Protein AF-X0PDW2-F1 (afdb_monomer_lite)

Secondary structure (DSSP, 8-state):
--HHHHHHHHHHHHHHT-HHHHH-HHHHHHHHHHHHHHHTT--HHHHHHHHHHHHHHHHHHTTT---HHHHHHHHHHHHHHHHHS-TTTTSTT-

Structure (mmCIF, N/CA/C/O backbone):
data_AF-X0PDW2-F1
#
_entry.id   AF-X0PDW2-F1
#
loop_
_atom_site.group_PDB
_atom_site.id
_atom_site.type_symbol
_atom_site.label_atom_id
_atom_site.label_alt_id
_atom_site.label_comp_id
_atom_site.label_asym_id
_atom_site.label_entity_id
_atom_site.label_seq_id
_atom_site.pdbx_PDB_ins_code
_atom_site.Cartn_x
_atom_site.Cartn_y
_atom_site.Cartn_z
_atom_site.occupancy
_atom_site.B_iso_or_equiv
_atom_site.auth_seq_id
_atom_site.auth_comp_id
_atom_site.auth_asym_id
_atom_site.auth_atom_id
_atom_site.pdbx_PDB_model_num
ATOM 1 N N . MET A 1 1 ? -15.979 2.675 9.212 1.00 65.19 1 MET A N 1
ATOM 2 C CA . MET A 1 1 ? -14.564 2.924 8.905 1.00 65.19 1 MET A CA 1
ATOM 3 C C . MET A 1 1 ? -14.048 4.026 9.798 1.00 65.19 1 MET A C 1
ATOM 5 O O . MET A 1 1 ? -14.657 5.091 9.857 1.00 65.19 1 MET A O 1
ATOM 9 N N . ASP A 1 2 ? -12.962 3.749 10.504 1.00 78.19 2 ASP A N 1
ATOM 10 C CA . ASP A 1 2 ? -12.225 4.735 11.297 1.00 78.19 2 ASP A CA 1
ATOM 11 C C . ASP A 1 2 ? -11.455 5.722 10.402 1.00 78.19 2 ASP A C 1
ATOM 13 O O . ASP A 1 2 ? -11.114 5.412 9.262 1.00 78.19 2 ASP A O 1
ATOM 17 N N . GLU A 1 3 ? -11.082 6.895 10.930 1.00 79.25 3 GLU A N 1
ATOM 18 C CA . GLU A 1 3 ? -10.310 7.923 10.195 1.00 79.25 3 GLU A CA 1
ATOM 19 C C . GLU A 1 3 ? -9.042 7.350 9.523 1.00 79.25 3 GLU A C 1
ATOM 21 O O . GLU A 1 3 ? -8.627 7.774 8.443 1.00 79.25 3 GLU A O 1
ATOM 26 N N . LYS A 1 4 ? -8.422 6.353 10.162 1.00 77.06 4 LYS A N 1
ATOM 27 C CA . LYS A 1 4 ? -7.206 5.683 9.683 1.00 77.06 4 LYS A CA 1
ATOM 28 C C . LYS A 1 4 ? -7.479 4.728 8.522 1.00 77.06 4 LYS A C 1
ATOM 30 O O . LYS A 1 4 ? -6.681 4.674 7.590 1.00 77.06 4 LYS A O 1
ATOM 35 N N . GLU A 1 5 ? -8.594 4.005 8.576 1.00 80.31 5 GLU A N 1
ATOM 36 C CA . GLU A 1 5 ? -9.060 3.143 7.486 1.00 80.31 5 GLU A CA 1
ATOM 37 C C . GLU A 1 5 ? -9.405 3.977 6.263 1.00 80.31 5 GLU A C 1
ATOM 39 O O . GLU A 1 5 ? -8.980 3.641 5.162 1.00 80.31 5 GLU A O 1
ATOM 44 N N . THR A 1 6 ? -10.087 5.105 6.466 1.00 81.81 6 THR A N 1
ATOM 45 C CA . THR A 1 6 ? -10.426 6.046 5.396 1.00 81.81 6 THR A CA 1
ATOM 46 C C . THR A 1 6 ? -9.174 6.587 4.719 1.00 81.81 6 THR A C 1
ATOM 48 O O . THR A 1 6 ? -9.057 6.488 3.504 1.00 81.81 6 THR A O 1
ATOM 51 N N . LYS A 1 7 ? -8.180 7.056 5.483 1.00 82.62 7 LYS A N 1
ATOM 52 C CA . LYS A 1 7 ? -6.915 7.557 4.915 1.00 82.62 7 LYS A CA 1
ATOM 53 C C . LYS A 1 7 ? -6.163 6.500 4.107 1.00 82.62 7 LYS A C 1
ATOM 55 O O . LYS A 1 7 ? -5.596 6.806 3.060 1.00 82.62 7 LYS A O 1
ATOM 60 N N . LEU A 1 8 ? -6.140 5.260 4.595 1.00 80.19 8 LEU A N 1
ATOM 61 C CA . LEU A 1 8 ? -5.522 4.147 3.881 1.00 80.19 8 LEU A CA 1
ATOM 62 C C . LEU A 1 8 ? -6.295 3.823 2.596 1.00 80.19 8 LEU A C 1
ATOM 64 O O . LEU A 1 8 ? -5.686 3.668 1.541 1.00 80.19 8 LEU A O 1
ATOM 68 N N . PHE A 1 9 ? -7.623 3.782 2.669 1.00 83.62 9 PHE A N 1
ATOM 69 C CA . PHE A 1 9 ? -8.496 3.531 1.527 1.00 83.62 9 PHE A CA 1
ATOM 70 C C . PHE A 1 9 ? -8.390 4.623 0.455 1.00 83.62 9 PHE A C 1
ATOM 72 O O . PHE A 1 9 ? -8.312 4.311 -0.732 1.00 83.62 9 PHE A O 1
ATOM 79 N N . GLU A 1 10 ? -8.318 5.895 0.849 1.00 85.06 10 GLU A N 1
ATOM 80 C CA . GLU A 1 10 ? -8.104 7.023 -0.063 1.00 85.06 10 GLU A CA 1
ATOM 81 C C . GLU A 1 10 ? -6.740 6.941 -0.751 1.00 85.06 10 GLU A C 1
ATOM 83 O O . GLU A 1 10 ? -6.646 7.149 -1.961 1.00 85.06 10 GLU A O 1
ATOM 88 N N . ALA A 1 11 ? -5.681 6.594 -0.012 1.00 82.19 11 ALA A N 1
ATOM 89 C CA . ALA A 1 11 ? -4.353 6.408 -0.589 1.00 82.19 11 ALA A CA 1
ATOM 90 C C . ALA A 1 11 ? -4.339 5.263 -1.615 1.00 82.19 11 ALA A C 1
ATOM 92 O O . ALA A 1 11 ? -3.828 5.442 -2.722 1.00 82.19 11 ALA A O 1
ATOM 93 N N . VAL A 1 12 ? -4.949 4.122 -1.275 1.00 84.88 12 VAL A N 1
ATOM 94 C CA . VAL A 1 12 ? -5.103 2.969 -2.178 1.00 84.88 12 VAL A CA 1
ATOM 95 C C . VAL A 1 12 ? -5.913 3.349 -3.414 1.00 84.88 12 VAL A C 1
ATOM 97 O O . VAL A 1 12 ? -5.466 3.099 -4.528 1.00 84.88 12 VAL A O 1
ATOM 100 N N . SER A 1 13 ? -7.055 4.014 -3.237 1.00 85.25 13 SER A N 1
ATOM 101 C CA . SER A 1 13 ? -7.923 4.445 -4.341 1.00 85.25 13 SER A CA 1
ATOM 102 C C . SER A 1 13 ? -7.223 5.436 -5.268 1.00 85.25 13 SER A C 1
ATOM 104 O O . SER A 1 13 ? -7.357 5.352 -6.490 1.00 85.25 13 SER A O 1
ATOM 106 N N . LYS A 1 14 ? -6.429 6.355 -4.708 1.00 84.69 14 LYS A N 1
ATOM 107 C CA . LYS A 1 14 ? -5.639 7.310 -5.488 1.00 84.69 14 LYS A CA 1
ATOM 108 C C . LYS A 1 14 ? -4.578 6.605 -6.332 1.00 84.69 14 LYS A C 1
ATOM 110 O O . LYS A 1 14 ? -4.449 6.930 -7.506 1.00 84.69 14 LYS A O 1
ATOM 115 N N . ALA A 1 15 ? -3.854 5.641 -5.764 1.00 81.38 15 ALA A N 1
ATOM 116 C CA . ALA A 1 15 ? -2.873 4.861 -6.518 1.00 81.38 15 ALA A CA 1
ATOM 117 C C . ALA A 1 15 ? -3.533 3.960 -7.570 1.00 81.38 15 ALA A C 1
ATOM 119 O O . ALA A 1 15 ? -3.030 3.861 -8.681 1.00 81.38 15 ALA A O 1
ATOM 120 N N . TYR A 1 16 ? -4.687 3.368 -7.257 1.00 82.81 16 TYR A N 1
ATOM 121 C CA . TYR A 1 16 ? -5.464 2.556 -8.196 1.00 82.81 16 TYR A CA 1
ATOM 122 C C . TYR A 1 16 ? -6.033 3.373 -9.364 1.00 82.81 16 TYR A C 1
ATOM 124 O O . TYR A 1 16 ? -6.308 2.836 -10.430 1.00 82.81 16 TYR A O 1
ATOM 132 N N . SER A 1 17 ? -6.226 4.681 -9.184 1.00 83.62 17 SER A N 1
ATOM 133 C CA . SER A 1 17 ? -6.700 5.578 -10.246 1.00 83.62 17 SER A CA 1
ATOM 134 C C . SER A 1 17 ? -5.602 5.966 -11.245 1.00 83.62 17 SER A C 1
ATOM 136 O O . SER A 1 17 ? -5.884 6.642 -12.235 1.00 83.62 17 SER A O 1
ATOM 138 N N . ASP A 1 18 ? -4.353 5.576 -10.990 1.00 85.88 18 ASP A N 1
ATOM 139 C CA . ASP A 1 18 ? -3.242 5.823 -11.897 1.00 85.88 18 ASP A CA 1
ATOM 140 C C . ASP A 1 18 ? -3.324 4.898 -13.120 1.00 85.88 18 ASP A C 1
ATOM 142 O O . ASP A 1 18 ? -3.514 3.688 -13.000 1.00 85.88 18 ASP A O 1
ATOM 146 N N . LYS A 1 19 ? -3.188 5.466 -14.322 1.00 82.75 19 LYS A N 1
ATOM 147 C CA . LYS A 1 19 ? -3.338 4.711 -15.574 1.00 82.75 19 LYS A CA 1
ATOM 148 C C . LYS A 1 19 ? -2.265 3.644 -15.752 1.00 82.75 19 LYS A C 1
ATOM 150 O O . LYS A 1 19 ? -2.552 2.616 -16.354 1.00 82.75 19 LYS A O 1
ATOM 155 N N . GLU A 1 20 ? -1.053 3.878 -15.259 1.00 81.38 20 GLU A N 1
ATOM 156 C CA . GLU A 1 20 ? 0.031 2.899 -15.352 1.00 81.38 20 GLU A CA 1
ATOM 157 C C . GLU A 1 20 ? -0.220 1.727 -14.395 1.00 81.38 20 GLU A C 1
ATOM 159 O O . GLU A 1 20 ? 0.079 0.584 -14.718 1.00 81.38 20 GLU A O 1
ATOM 164 N N . VAL A 1 21 ? -0.846 2.001 -13.249 1.00 81.56 21 VAL A N 1
ATOM 165 C CA . VAL A 1 21 ? -1.274 0.985 -12.280 1.00 81.56 21 VAL A CA 1
ATOM 166 C C . VAL A 1 21 ? -2.459 0.176 -12.799 1.00 81.56 21 VAL A C 1
ATOM 168 O O . VAL A 1 21 ? -2.486 -1.033 -12.622 1.00 81.56 21 VAL A O 1
ATOM 171 N N . GLN A 1 22 ? -3.420 0.813 -13.469 1.00 83.56 22 GLN A N 1
ATOM 172 C CA . GLN A 1 22 ? -4.543 0.109 -14.103 1.00 83.56 22 GLN A CA 1
ATOM 173 C C . GLN A 1 22 ? -4.120 -0.710 -15.322 1.00 83.56 22 GLN A C 1
ATOM 175 O O . GLN A 1 22 ? -4.767 -1.702 -15.651 1.00 83.56 22 GLN A O 1
ATOM 180 N N . ALA A 1 23 ? -3.058 -0.286 -16.011 1.00 85.06 23 ALA A N 1
ATOM 181 C CA . ALA A 1 23 ? -2.480 -1.035 -17.119 1.00 85.06 23 ALA A CA 1
ATOM 182 C C . ALA A 1 23 ? -1.731 -2.292 -16.648 1.00 85.06 23 ALA A C 1
ATOM 184 O O . ALA A 1 23 ? -1.553 -3.215 -17.443 1.00 85.06 23 ALA A O 1
ATOM 185 N N . ASP A 1 24 ? -1.320 -2.338 -15.378 1.00 85.81 24 ASP A N 1
ATOM 186 C CA . ASP A 1 24 ? -0.675 -3.495 -14.772 1.00 85.81 24 ASP A CA 1
ATOM 187 C C . ASP A 1 24 ? -1.697 -4.344 -13.987 1.00 85.81 24 ASP A C 1
ATOM 189 O O . ASP A 1 24 ? -2.194 -3.926 -12.935 1.00 85.81 24 ASP A O 1
ATOM 193 N N . PRO A 1 25 ? -2.039 -5.552 -14.469 1.00 86.44 25 PRO A N 1
ATOM 194 C CA . PRO A 1 25 ? -3.058 -6.376 -13.831 1.00 86.44 25 PRO A CA 1
ATOM 195 C C . PRO A 1 25 ? -2.660 -6.843 -12.424 1.00 86.44 25 PRO A C 1
ATOM 197 O O . PRO A 1 25 ? -3.544 -7.038 -11.591 1.00 86.44 25 PRO A O 1
ATOM 200 N N . GLU A 1 26 ? -1.367 -6.995 -12.133 1.00 86.50 26 GLU A N 1
ATOM 201 C CA . GLU A 1 26 ? -0.887 -7.462 -10.831 1.00 86.50 26 GLU A CA 1
ATOM 202 C C . GLU A 1 26 ? -0.977 -6.344 -9.784 1.00 86.50 26 GLU A C 1
ATOM 204 O O . GLU A 1 26 ? -1.544 -6.544 -8.707 1.00 86.50 26 GLU A O 1
ATOM 209 N N . LEU A 1 27 ? -0.522 -5.130 -10.116 1.00 84.50 27 LEU A N 1
ATOM 210 C CA . LEU A 1 27 ? -0.676 -3.951 -9.254 1.00 84.50 27 LEU A CA 1
ATOM 211 C C . LEU A 1 27 ? -2.144 -3.591 -9.033 1.00 84.50 27 LEU A C 1
ATOM 213 O O . LEU A 1 27 ? -2.545 -3.270 -7.908 1.00 84.50 27 LEU A O 1
ATOM 217 N N . SER A 1 28 ? -2.945 -3.659 -10.096 1.00 88.25 28 SER A N 1
ATOM 218 C CA . SER A 1 28 ? -4.386 -3.438 -10.035 1.00 88.25 28 SER A CA 1
ATOM 219 C C . SER A 1 28 ? -5.055 -4.429 -9.073 1.00 88.25 28 SER A C 1
ATOM 221 O O . SER A 1 28 ? -5.810 -4.003 -8.198 1.00 88.25 28 SER A O 1
ATOM 223 N N . ASP A 1 29 ? -4.741 -5.730 -9.155 1.00 90.19 29 ASP A N 1
ATOM 224 C CA . ASP A 1 29 ? -5.272 -6.748 -8.230 1.00 90.19 29 ASP A CA 1
ATOM 225 C C . ASP A 1 29 ? -4.822 -6.479 -6.784 1.00 90.19 29 ASP A C 1
ATOM 227 O O . ASP A 1 29 ? -5.653 -6.401 -5.876 1.00 90.19 29 ASP A O 1
ATOM 231 N N . ILE A 1 30 ? -3.530 -6.214 -6.556 1.00 88.31 30 ILE A N 1
ATOM 232 C CA . ILE A 1 30 ? -2.979 -5.928 -5.219 1.00 88.31 30 ILE A CA 1
ATOM 233 C C . ILE A 1 30 ? -3.747 -4.793 -4.522 1.00 88.31 30 ILE A C 1
ATOM 235 O O . ILE A 1 30 ? -4.123 -4.919 -3.349 1.00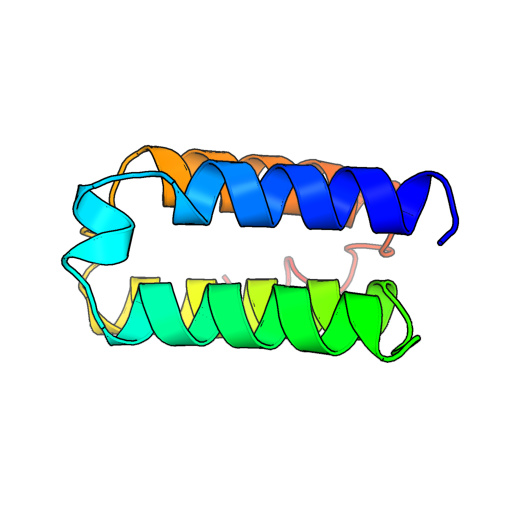 88.31 30 ILE A O 1
ATOM 239 N N . LEU A 1 31 ? -3.994 -3.691 -5.232 1.00 88.56 31 LEU A N 1
ATOM 240 C CA . LEU A 1 31 ? -4.709 -2.532 -4.696 1.00 88.56 31 LEU A CA 1
ATOM 241 C C . LEU A 1 31 ? -6.210 -2.797 -4.553 1.00 88.56 31 LEU A C 1
ATOM 243 O O . LEU A 1 31 ? -6.796 -2.426 -3.533 1.00 88.56 31 LEU A O 1
ATOM 247 N N . PHE A 1 32 ? -6.824 -3.484 -5.516 1.00 89.12 32 PHE A N 1
ATOM 248 C CA . PHE A 1 32 ? -8.235 -3.863 -5.453 1.00 89.12 32 PHE A CA 1
ATOM 249 C C . PHE A 1 32 ? -8.526 -4.755 -4.238 1.00 89.12 32 PHE A C 1
ATOM 251 O O . PHE A 1 32 ? -9.464 -4.501 -3.478 1.00 89.12 32 PHE A O 1
ATOM 258 N N . GLN A 1 33 ? -7.683 -5.756 -3.981 1.00 90.06 33 GLN A N 1
ATOM 259 C CA . GLN A 1 33 ? -7.813 -6.637 -2.817 1.00 90.06 33 GLN A CA 1
ATOM 260 C C . GLN A 1 33 ? -7.611 -5.884 -1.506 1.00 90.06 33 GLN A C 1
ATOM 262 O O . GLN A 1 33 ? -8.282 -6.184 -0.517 1.00 90.06 33 GLN A O 1
ATOM 267 N N . ALA A 1 34 ? -6.695 -4.913 -1.470 1.00 87.19 34 ALA A N 1
ATOM 268 C CA . ALA A 1 34 ? -6.506 -4.071 -0.296 1.00 87.19 34 ALA A CA 1
ATOM 269 C C . ALA A 1 34 ? -7.763 -3.238 -0.005 1.00 87.19 34 ALA A C 1
ATOM 271 O O . ALA A 1 34 ? -8.237 -3.254 1.131 1.00 87.19 34 ALA A O 1
ATOM 272 N N . GLY A 1 35 ? -8.351 -2.600 -1.024 1.00 87.25 35 GLY A N 1
ATOM 273 C CA . GLY A 1 35 ? -9.620 -1.873 -0.903 1.00 87.25 35 GLY A CA 1
ATOM 274 C C . GLY A 1 35 ? -10.745 -2.768 -0.383 1.00 87.25 35 GLY A C 1
ATOM 275 O O . GLY A 1 35 ? -11.344 -2.476 0.651 1.00 87.25 35 GLY A O 1
ATOM 276 N N . LYS A 1 36 ? -10.930 -3.936 -1.006 1.00 89.88 36 LYS A N 1
ATOM 277 C CA . LYS A 1 36 ? -11.952 -4.911 -0.605 1.00 89.88 36 LYS A CA 1
ATOM 278 C C . LYS A 1 36 ? -11.775 -5.392 0.837 1.00 89.88 36 LYS A C 1
ATOM 280 O O . LYS A 1 36 ? -12.755 -5.614 1.544 1.00 89.88 36 LYS A O 1
ATOM 285 N N . ARG A 1 37 ? -10.539 -5.585 1.306 1.00 87.62 37 ARG A N 1
ATOM 286 C CA . ARG A 1 37 ? -10.274 -5.983 2.701 1.00 87.62 37 ARG A CA 1
ATOM 287 C C . ARG A 1 37 ? -10.645 -4.876 3.689 1.00 87.62 37 ARG A C 1
ATOM 289 O O . ARG A 1 37 ? -11.217 -5.194 4.727 1.00 87.62 37 ARG A O 1
ATOM 296 N N . LEU A 1 38 ? -10.384 -3.612 3.352 1.00 84.69 38 LEU A N 1
ATOM 297 C CA . LEU A 1 38 ? -10.786 -2.467 4.181 1.00 84.69 38 LEU A CA 1
ATOM 298 C C . LEU A 1 38 ? -12.309 -2.351 4.284 1.00 84.69 38 LEU A C 1
ATOM 300 O O . LEU A 1 38 ? -12.830 -2.133 5.373 1.00 84.69 38 LEU A O 1
ATOM 304 N N . GLU A 1 39 ? -13.032 -2.579 3.187 1.00 85.94 39 GLU A N 1
ATOM 305 C CA . GLU A 1 39 ? -14.503 -2.580 3.191 1.00 85.94 39 GLU A CA 1
ATOM 306 C C . GLU A 1 39 ? -15.096 -3.729 4.023 1.00 85.94 39 GLU A C 1
ATOM 308 O O . GLU A 1 39 ? -16.140 -3.577 4.653 1.00 85.94 39 GLU A O 1
ATOM 313 N N . ASN A 1 40 ? -14.410 -4.874 4.082 1.00 87.12 40 ASN A N 1
ATOM 314 C CA . ASN A 1 40 ? -14.841 -6.042 4.855 1.00 87.12 40 ASN A CA 1
ATOM 315 C C . ASN A 1 40 ? -14.477 -5.973 6.353 1.00 87.12 40 ASN A C 1
ATOM 317 O O . ASN A 1 40 ? -14.504 -7.002 7.027 1.00 87.12 40 ASN A O 1
ATOM 321 N N . ASN A 1 41 ? -14.148 -4.791 6.892 1.00 80.75 41 ASN A N 1
ATOM 322 C CA . ASN A 1 41 ? -13.725 -4.586 8.288 1.00 80.75 41 ASN A CA 1
ATOM 323 C C . ASN A 1 41 ? -12.518 -5.453 8.704 1.00 80.75 41 ASN A C 1
ATOM 325 O O . ASN A 1 41 ? -12.359 -5.795 9.878 1.00 80.75 41 ASN A O 1
ATOM 329 N N . VAL A 1 42 ? -11.658 -5.837 7.752 1.00 83.25 42 VAL A N 1
ATOM 330 C CA . VAL A 1 42 ? -10.370 -6.454 8.090 1.00 83.25 42 VAL A CA 1
ATOM 331 C C . VAL A 1 42 ? -9.503 -5.388 8.741 1.00 83.25 42 VAL A C 1
ATOM 333 O O . VAL A 1 42 ? -9.421 -4.271 8.234 1.00 83.25 42 VAL A O 1
ATOM 336 N N . ASP A 1 43 ? -8.822 -5.754 9.828 1.00 83.12 43 ASP A N 1
ATOM 337 C CA . ASP A 1 43 ? -7.951 -4.842 10.565 1.00 83.12 43 ASP A CA 1
ATOM 338 C C . ASP A 1 43 ? -7.016 -4.079 9.610 1.00 83.12 43 ASP A C 1
ATOM 340 O O . ASP A 1 43 ? -6.201 -4.665 8.885 1.00 83.12 43 ASP A O 1
ATOM 344 N N . TYR A 1 44 ? -7.147 -2.751 9.608 1.00 80.06 44 TYR A N 1
ATOM 345 C CA . TYR A 1 44 ? -6.431 -1.870 8.687 1.00 80.06 44 TYR A CA 1
ATOM 346 C C . TYR A 1 44 ? -4.913 -2.039 8.775 1.00 80.06 44 TYR A C 1
ATOM 348 O O . TYR A 1 44 ? -4.203 -1.823 7.788 1.00 80.06 44 TYR A O 1
ATOM 356 N N . LYS A 1 45 ? -4.397 -2.444 9.944 1.00 80.19 45 LYS A N 1
ATOM 357 C CA . LYS A 1 45 ? -2.976 -2.704 10.126 1.00 80.19 45 LYS A CA 1
ATOM 358 C C . LYS A 1 45 ? -2.561 -3.940 9.355 1.00 80.19 45 LYS A C 1
ATOM 360 O O . LYS A 1 45 ? -1.562 -3.921 8.636 1.00 80.19 45 LYS A O 1
ATOM 365 N N . PHE A 1 46 ? -3.347 -5.001 9.454 1.00 82.19 46 PHE A N 1
ATOM 366 C CA . PHE A 1 46 ? -3.102 -6.207 8.679 1.00 82.19 46 PHE A CA 1
ATOM 367 C C . PHE A 1 46 ? -3.153 -5.930 7.171 1.00 82.19 46 PHE A C 1
ATOM 369 O O . PHE A 1 46 ? -2.271 -6.378 6.432 1.00 82.19 46 PHE A O 1
ATOM 376 N N . VAL A 1 47 ? -4.130 -5.138 6.714 1.00 85.12 47 VAL A N 1
ATOM 377 C CA . VAL A 1 47 ? -4.234 -4.752 5.299 1.00 85.12 47 VAL A CA 1
ATOM 378 C C . VAL A 1 47 ? -3.017 -3.950 4.847 1.00 85.12 47 VAL A C 1
ATOM 380 O O . VAL A 1 47 ? -2.432 -4.278 3.818 1.00 85.12 47 VAL A O 1
ATOM 383 N N . ALA A 1 48 ? -2.592 -2.954 5.625 1.00 79.50 48 ALA A N 1
ATOM 384 C CA . ALA A 1 48 ? -1.423 -2.142 5.299 1.00 79.50 48 ALA A CA 1
ATOM 385 C C . ALA A 1 48 ? -0.135 -2.975 5.221 1.00 79.50 48 ALA A C 1
ATOM 387 O O . ALA A 1 48 ? 0.633 -2.812 4.279 1.00 79.50 48 ALA A O 1
ATOM 388 N N . ILE A 1 49 ? 0.088 -3.899 6.165 1.00 80.75 49 ILE A N 1
ATOM 389 C CA . ILE A 1 49 ? 1.266 -4.783 6.154 1.00 80.75 49 ILE A CA 1
ATOM 390 C C . ILE A 1 49 ? 1.267 -5.650 4.894 1.00 80.75 49 ILE A C 1
ATOM 392 O O . ILE A 1 49 ? 2.283 -5.735 4.204 1.00 80.75 49 ILE A O 1
ATOM 396 N N . LYS A 1 50 ? 0.131 -6.278 4.571 1.00 83.31 50 LYS A N 1
ATOM 397 C CA . LYS A 1 50 ? 0.018 -7.123 3.377 1.00 83.31 50 LYS A CA 1
ATOM 398 C C . LYS A 1 50 ? 0.198 -6.336 2.087 1.00 83.31 50 LYS A C 1
ATOM 400 O O . LYS A 1 50 ? 0.865 -6.822 1.181 1.00 83.31 50 LYS A O 1
ATOM 405 N N . LEU A 1 51 ? -0.360 -5.134 2.021 1.00 83.44 51 LEU A N 1
ATOM 406 C CA . LEU A 1 51 ? -0.215 -4.258 0.869 1.00 83.44 51 LEU A CA 1
ATOM 407 C C . LEU A 1 51 ? 1.253 -3.858 0.659 1.00 83.44 51 LEU A C 1
ATOM 409 O O . LEU A 1 51 ? 1.773 -4.025 -0.440 1.00 83.44 51 LEU A O 1
ATOM 413 N N . THR A 1 52 ? 1.948 -3.429 1.715 1.00 79.44 52 THR A N 1
ATOM 414 C CA . THR A 1 52 ? 3.377 -3.086 1.645 1.00 79.44 52 THR A CA 1
ATOM 415 C C . THR A 1 52 ? 4.232 -4.277 1.209 1.00 79.44 52 THR A C 1
ATOM 417 O O . THR A 1 52 ? 5.100 -4.118 0.356 1.00 79.44 52 THR A O 1
ATOM 420 N N . GLN A 1 53 ? 3.974 -5.476 1.746 1.00 80.88 53 GLN A N 1
ATOM 421 C CA . GLN A 1 53 ? 4.686 -6.696 1.343 1.00 80.88 53 GLN A CA 1
ATOM 422 C C . GLN A 1 53 ? 4.481 -7.015 -0.140 1.00 80.88 53 GLN A C 1
ATOM 424 O O . GLN A 1 53 ? 5.451 -7.276 -0.846 1.00 80.88 53 GLN A O 1
ATOM 429 N N . ASN A 1 54 ? 3.239 -6.959 -0.622 1.00 83.94 54 ASN A N 1
ATOM 430 C CA . ASN A 1 54 ? 2.927 -7.250 -2.019 1.00 83.94 54 ASN A CA 1
ATOM 431 C C . ASN A 1 54 ? 3.569 -6.232 -2.973 1.00 83.94 54 ASN A C 1
ATOM 433 O O . ASN A 1 54 ? 4.150 -6.626 -3.978 1.00 83.94 54 ASN A O 1
ATOM 437 N N . ILE A 1 55 ? 3.539 -4.939 -2.633 1.00 81.06 55 ILE A N 1
ATOM 438 C CA . ILE A 1 55 ? 4.195 -3.893 -3.433 1.00 81.06 55 ILE A CA 1
ATOM 439 C C . ILE A 1 55 ? 5.720 -4.076 -3.439 1.00 81.06 55 ILE A C 1
ATOM 441 O O . ILE A 1 55 ? 6.351 -3.902 -4.477 1.00 81.06 55 ILE A O 1
ATOM 445 N N . ALA A 1 56 ? 6.326 -4.445 -2.307 1.00 76.06 56 ALA A N 1
ATOM 446 C CA . ALA A 1 56 ? 7.761 -4.720 -2.234 1.00 76.06 56 ALA A CA 1
ATOM 447 C C . ALA A 1 56 ? 8.162 -5.933 -3.090 1.00 76.06 56 ALA A C 1
ATOM 449 O O . ALA A 1 56 ? 9.162 -5.880 -3.801 1.00 76.06 56 ALA A O 1
ATOM 450 N N .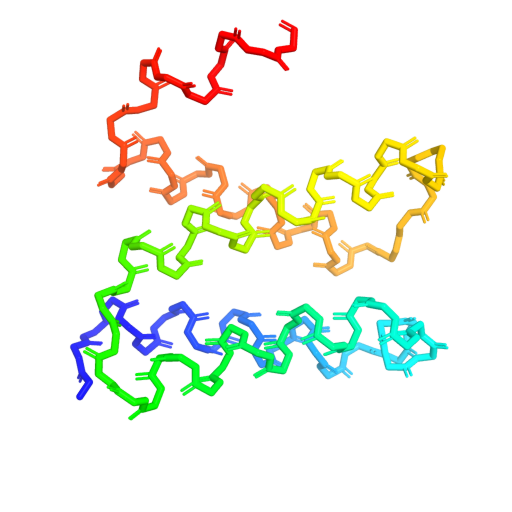 LEU A 1 57 ? 7.365 -7.004 -3.070 1.00 79.56 57 LEU A N 1
ATOM 451 C CA . LEU A 1 57 ? 7.589 -8.181 -3.913 1.00 79.56 57 LEU A CA 1
ATOM 452 C C . LEU A 1 57 ? 7.445 -7.856 -5.403 1.00 79.56 57 LEU A C 1
ATOM 454 O O . LEU A 1 57 ? 8.283 -8.289 -6.195 1.00 79.56 57 LEU A O 1
ATOM 458 N N . TYR A 1 58 ? 6.445 -7.053 -5.771 1.00 80.50 58 TYR A N 1
ATOM 459 C CA . TYR A 1 58 ? 6.282 -6.555 -7.136 1.00 80.50 58 TYR A CA 1
ATOM 460 C C . TYR A 1 58 ? 7.511 -5.743 -7.571 1.00 80.50 58 TYR A C 1
ATOM 462 O O . 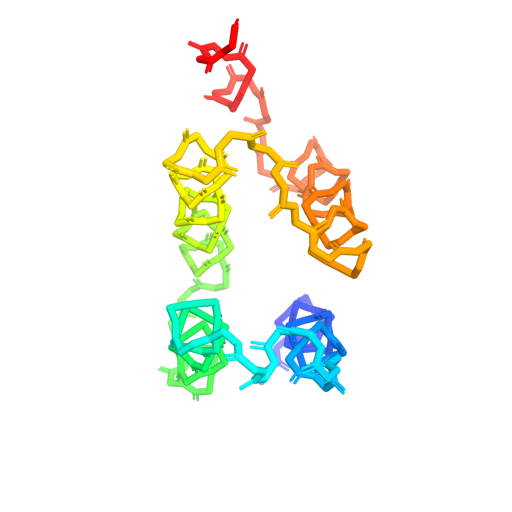TYR A 1 58 ? 8.106 -6.014 -8.609 1.00 80.50 58 TYR A O 1
ATOM 470 N N . LEU A 1 59 ? 7.962 -4.798 -6.738 1.00 75.44 59 LEU A N 1
ATOM 471 C CA . LEU A 1 59 ? 9.155 -3.983 -6.999 1.00 75.44 59 LEU A CA 1
ATOM 472 C C . LEU A 1 59 ? 10.396 -4.836 -7.272 1.00 75.44 59 LEU A C 1
ATOM 474 O O . LEU A 1 59 ? 11.117 -4.575 -8.231 1.00 75.44 59 LEU A O 1
ATOM 478 N N . ILE A 1 60 ? 10.633 -5.858 -6.449 1.00 76.44 60 ILE A N 1
ATOM 479 C CA . ILE A 1 60 ? 11.771 -6.772 -6.612 1.00 76.44 60 ILE A CA 1
ATOM 480 C C . ILE A 1 60 ? 11.638 -7.573 -7.913 1.00 76.44 60 ILE A C 1
ATOM 482 O O . ILE A 1 60 ? 12.614 -7.714 -8.647 1.00 76.44 60 ILE A O 1
ATOM 486 N N . SER A 1 61 ? 10.437 -8.066 -8.215 1.00 78.31 61 SER A N 1
ATOM 487 C CA . SER A 1 61 ? 10.177 -8.912 -9.388 1.00 78.31 61 SER A CA 1
ATOM 488 C C . SER A 1 61 ? 10.235 -8.134 -10.709 1.00 78.31 61 SER A C 1
ATOM 490 O O . SER A 1 61 ? 10.563 -8.709 -11.743 1.00 78.31 61 SER A O 1
ATOM 492 N N . HIS A 1 62 ? 9.981 -6.823 -10.672 1.00 77.81 62 HIS A N 1
ATOM 493 C CA . HIS A 1 62 ? 9.937 -5.930 -11.837 1.00 77.81 62 HIS A CA 1
ATOM 494 C C . HIS A 1 62 ? 11.131 -4.956 -11.916 1.00 77.81 62 HIS A C 1
ATOM 496 O O . HIS A 1 62 ? 11.032 -3.887 -12.520 1.00 77.81 62 HIS A O 1
ATOM 502 N N . GLU A 1 63 ? 12.274 -5.297 -11.307 1.00 75.06 63 GLU A N 1
ATOM 503 C CA . GLU A 1 63 ? 13.510 -4.489 -11.337 1.00 75.06 63 GLU A CA 1
ATOM 504 C C . GLU A 1 63 ? 13.322 -3.024 -10.888 1.00 75.06 63 GLU A C 1
ATOM 506 O O . GLU A 1 63 ? 13.976 -2.114 -11.399 1.00 75.06 63 GLU A O 1
ATOM 511 N N . TYR A 1 64 ? 12.413 -2.769 -9.945 1.00 66.75 64 TYR A N 1
ATOM 512 C CA . TYR A 1 64 ? 12.063 -1.430 -9.454 1.00 66.75 64 TYR A CA 1
ATOM 513 C C . TYR A 1 64 ? 11.496 -0.478 -10.524 1.00 66.75 64 TYR A C 1
ATOM 515 O O . TYR A 1 64 ? 11.400 0.731 -10.290 1.00 66.75 64 TYR A O 1
ATOM 523 N N . LYS A 1 65 ? 11.066 -0.994 -11.682 1.00 66.44 65 LYS A N 1
ATOM 524 C CA . LYS A 1 65 ? 10.343 -0.218 -12.698 1.00 66.44 65 LYS A CA 1
ATOM 525 C C . LYS A 1 65 ? 8.874 -0.124 -12.301 1.00 66.44 65 LYS A C 1
ATOM 527 O O . LYS A 1 65 ? 8.057 -0.935 -12.719 1.00 66.44 65 LYS A O 1
ATOM 532 N N . VAL A 1 66 ? 8.549 0.863 -11.470 1.00 68.31 66 VAL A N 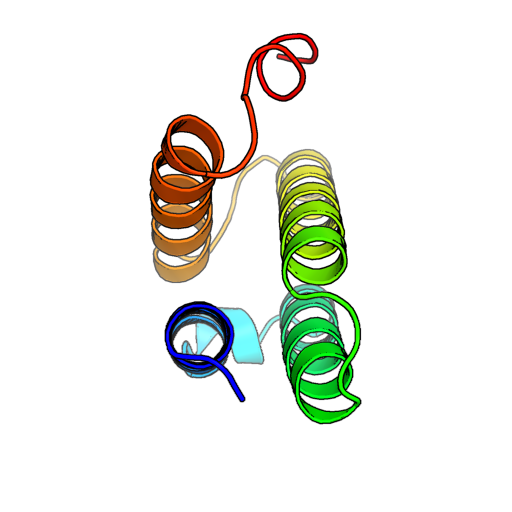1
ATOM 533 C CA . VAL A 1 66 ? 7.169 1.147 -11.050 1.00 68.31 66 VAL A CA 1
ATOM 534 C C . VAL A 1 66 ? 6.700 2.535 -11.472 1.00 68.31 66 VAL A C 1
ATOM 536 O O . VAL A 1 66 ? 7.509 3.468 -11.526 1.00 68.31 66 VAL A O 1
ATOM 539 N N . PRO A 1 67 ? 5.378 2.706 -11.656 1.00 70.00 67 PRO A N 1
ATOM 540 C CA . PRO A 1 67 ? 4.754 4.014 -11.764 1.00 70.00 67 PRO A CA 1
ATOM 541 C C . PRO A 1 67 ? 5.077 4.886 -10.555 1.00 70.00 67 PRO A C 1
ATOM 543 O O . PRO A 1 67 ? 5.136 4.416 -9.409 1.00 70.00 67 PRO A O 1
ATOM 546 N N . LYS A 1 68 ? 5.217 6.190 -10.787 1.00 73.19 68 LYS A N 1
ATOM 547 C CA . LYS A 1 68 ? 5.552 7.155 -9.729 1.00 73.19 68 LYS A CA 1
ATOM 548 C C . LYS A 1 68 ? 4.548 7.112 -8.571 1.00 73.19 68 LYS A C 1
ATOM 550 O O . LYS A 1 68 ? 4.946 7.203 -7.412 1.00 73.19 68 LYS A O 1
ATOM 555 N N . SER A 1 69 ? 3.274 6.873 -8.875 1.00 72.31 69 SER A N 1
ATOM 556 C CA . SER A 1 69 ? 2.188 6.757 -7.898 1.00 72.31 69 SER A CA 1
ATOM 557 C C . SER A 1 69 ? 2.367 5.593 -6.914 1.00 72.31 69 SER A C 1
ATOM 559 O O . SER A 1 69 ? 2.040 5.740 -5.736 1.00 72.31 69 SER A O 1
ATOM 561 N N . ILE A 1 70 ? 2.955 4.465 -7.337 1.00 72.62 70 ILE A N 1
ATOM 562 C CA . ILE A 1 70 ? 3.263 3.326 -6.450 1.00 72.62 70 ILE A CA 1
ATOM 563 C C . ILE A 1 70 ? 4.469 3.632 -5.563 1.00 72.62 70 ILE A C 1
ATOM 565 O O . ILE A 1 70 ? 4.464 3.310 -4.375 1.00 72.62 70 ILE A O 1
ATOM 569 N N . SER A 1 71 ? 5.483 4.302 -6.111 1.00 70.31 71 SER A N 1
ATOM 570 C CA . SER A 1 71 ? 6.649 4.747 -5.339 1.00 70.31 71 SER A CA 1
ATOM 571 C C . SER A 1 71 ? 6.268 5.778 -4.267 1.00 70.31 71 SER A C 1
ATOM 573 O O . SER A 1 71 ? 6.693 5.683 -3.109 1.00 70.31 71 SER A O 1
ATOM 575 N N . GLU A 1 72 ? 5.391 6.724 -4.610 1.00 71.69 72 GLU A N 1
ATOM 576 C CA . GLU A 1 72 ? 4.827 7.692 -3.666 1.00 71.69 72 GLU A CA 1
ATOM 577 C C . GLU A 1 72 ? 3.948 7.014 -2.612 1.00 71.69 72 GLU A C 1
ATOM 579 O O . GLU A 1 72 ? 4.075 7.331 -1.427 1.00 71.69 72 GLU A O 1
ATOM 584 N N . LEU A 1 73 ? 3.109 6.048 -3.005 1.00 73.06 73 LEU A N 1
ATOM 585 C CA . LEU A 1 73 ? 2.298 5.273 -2.068 1.00 73.06 73 LEU A CA 1
ATOM 586 C C . LEU A 1 73 ? 3.181 4.477 -1.105 1.00 73.06 73 LEU A C 1
ATOM 588 O O . LEU A 1 73 ? 2.996 4.596 0.101 1.00 73.06 73 LEU A O 1
ATOM 592 N N . SER A 1 74 ? 4.190 3.758 -1.598 1.00 69.06 74 SER A N 1
ATOM 593 C CA . SER A 1 74 ? 5.143 3.017 -0.762 1.00 69.06 74 SER A CA 1
ATOM 594 C C . SER A 1 74 ? 5.888 3.944 0.203 1.00 69.06 74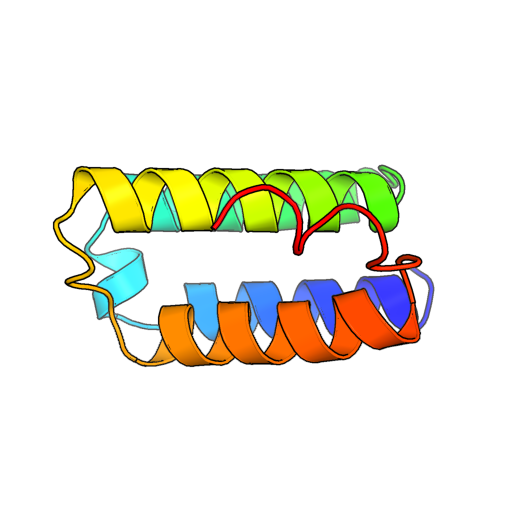 SER A C 1
ATOM 596 O O . SER A 1 74 ? 5.965 3.669 1.399 1.00 69.06 74 SER A O 1
ATOM 598 N N . SER A 1 75 ? 6.351 5.105 -0.264 1.00 67.94 75 SER A N 1
ATOM 599 C CA . SER A 1 75 ? 7.013 6.107 0.585 1.00 67.94 75 SER A CA 1
ATOM 600 C C . SER A 1 75 ? 6.077 6.684 1.652 1.00 67.94 75 SER A C 1
ATOM 602 O O . SER A 1 75 ? 6.470 6.903 2.801 1.00 67.94 75 SER A O 1
ATOM 604 N N . SER A 1 76 ? 4.819 6.929 1.287 1.00 66.38 76 SER A N 1
ATOM 605 C CA . SER A 1 76 ? 3.784 7.414 2.197 1.00 66.38 76 S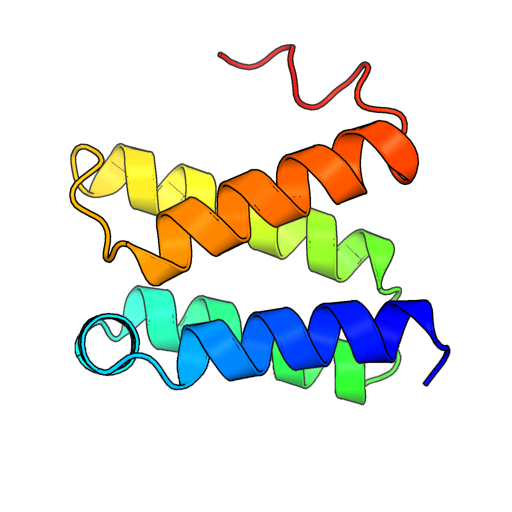ER A CA 1
ATOM 606 C C . SER A 1 76 ? 3.456 6.352 3.246 1.00 66.38 76 SER A C 1
ATOM 608 O O . SER A 1 76 ? 3.477 6.628 4.444 1.00 66.38 76 SER A O 1
ATOM 610 N N . MET A 1 77 ? 3.283 5.100 2.821 1.00 66.56 77 MET A N 1
ATOM 611 C CA . MET A 1 77 ? 3.074 3.943 3.688 1.00 66.56 77 MET A CA 1
ATOM 612 C C . MET A 1 77 ? 4.277 3.626 4.569 1.00 66.56 77 MET A C 1
ATOM 614 O O . MET A 1 77 ? 4.068 3.138 5.667 1.00 66.56 77 MET A O 1
ATOM 618 N N . GLN A 1 78 ? 5.509 3.935 4.166 1.00 62.44 78 GLN A N 1
ATOM 619 C CA . GLN A 1 78 ? 6.684 3.842 5.038 1.00 62.44 78 GLN A CA 1
ATOM 620 C C . GLN A 1 78 ? 6.683 4.933 6.109 1.00 62.44 78 GLN A C 1
ATOM 622 O O . GLN A 1 78 ? 7.008 4.653 7.258 1.00 62.44 78 GLN A O 1
ATOM 627 N N . LYS A 1 79 ? 6.255 6.161 5.790 1.00 58.78 79 LYS A N 1
ATOM 628 C CA . LYS A 1 79 ? 6.084 7.232 6.790 1.00 58.78 79 LYS A CA 1
ATOM 629 C C . LYS A 1 79 ? 4.928 6.941 7.748 1.00 58.78 79 LYS A C 1
ATOM 631 O O . LYS A 1 79 ? 5.063 7.155 8.953 1.00 58.78 79 LYS A O 1
ATOM 636 N N . TYR A 1 80 ? 3.810 6.423 7.239 1.00 54.06 80 TYR A N 1
ATOM 637 C CA . TYR A 1 80 ? 2.696 5.951 8.064 1.00 54.06 80 TYR A CA 1
ATOM 638 C C . TYR A 1 80 ? 3.093 4.696 8.849 1.00 54.06 80 TYR A C 1
ATOM 640 O O . TYR A 1 80 ? 2.852 4.614 10.044 1.00 54.06 80 TYR A O 1
ATOM 648 N N . GLY A 1 81 ? 3.798 3.767 8.220 1.00 51.19 81 GLY A N 1
ATOM 649 C CA . GLY A 1 81 ? 4.445 2.607 8.815 1.00 51.19 81 GLY A CA 1
ATOM 650 C C . GLY A 1 81 ? 5.283 3.021 10.013 1.00 51.19 81 GLY A C 1
ATOM 651 O O . GLY A 1 81 ? 4.974 2.659 11.138 1.00 51.19 81 GLY A O 1
ATOM 652 N N . ALA A 1 82 ? 6.291 3.866 9.804 1.00 47.97 82 ALA A N 1
ATOM 653 C CA . ALA A 1 82 ? 7.238 4.285 10.834 1.00 47.97 82 ALA A CA 1
ATOM 654 C C . ALA A 1 82 ? 6.572 4.989 12.014 1.00 47.97 82 ALA A C 1
ATOM 656 O O . ALA A 1 82 ? 7.007 4.837 13.154 1.00 47.97 82 ALA A O 1
ATOM 657 N N . ARG A 1 83 ? 5.482 5.715 11.754 1.00 43.78 83 ARG A N 1
ATOM 658 C CA . ARG A 1 83 ? 4.745 6.459 12.775 1.00 43.78 83 ARG A CA 1
ATOM 659 C C . ARG A 1 83 ? 3.635 5.649 13.462 1.00 43.78 83 ARG A C 1
ATOM 661 O O . ARG A 1 83 ? 3.254 6.011 14.570 1.00 43.78 83 ARG A O 1
ATOM 668 N N . TYR A 1 84 ? 3.120 4.580 12.846 1.00 45.03 84 TYR A N 1
ATOM 669 C CA . TYR A 1 84 ? 1.924 3.850 13.315 1.00 45.03 84 TYR A CA 1
ATOM 670 C C . TYR A 1 84 ? 2.099 2.329 13.479 1.00 45.03 84 TYR A C 1
ATOM 672 O O . TYR A 1 84 ? 1.305 1.696 14.174 1.00 45.03 84 TYR A O 1
ATOM 680 N N . PHE A 1 85 ? 3.131 1.744 12.883 1.00 48.53 85 PHE A N 1
ATOM 681 C CA . PHE A 1 85 ? 3.432 0.313 12.824 1.00 48.53 85 PHE A CA 1
ATOM 682 C C . PHE A 1 85 ? 4.854 0.045 13.308 1.00 48.53 85 PHE A C 1
ATOM 684 O O . PHE A 1 85 ? 5.636 -0.475 12.529 1.00 48.53 85 PHE A O 1
ATOM 691 N N . GLY A 1 86 ? 5.210 0.451 14.535 1.00 36.69 86 GLY A N 1
ATOM 692 C CA . GLY A 1 86 ? 6.505 0.168 15.188 1.00 36.69 86 GLY A CA 1
ATOM 693 C C . GLY A 1 86 ? 7.582 -0.429 14.267 1.00 36.69 86 GLY A C 1
ATOM 694 O O . GLY A 1 86 ? 7.825 -1.631 14.300 1.00 36.69 86 GLY A O 1
ATOM 695 N N . VAL A 1 87 ? 8.169 0.393 13.384 1.00 42.88 87 VAL A N 1
ATOM 696 C CA . VAL A 1 87 ? 8.988 -0.045 12.224 1.00 42.88 87 VAL A CA 1
ATOM 697 C C . VAL A 1 87 ? 10.378 -0.532 12.616 1.00 42.88 87 VAL A C 1
ATOM 699 O O . VAL A 1 87 ? 11.286 -0.612 11.800 1.00 42.88 87 VAL A O 1
ATOM 702 N N . ALA A 1 88 ? 10.528 -1.006 13.847 1.00 41.00 88 ALA A N 1
ATOM 703 C CA . ALA A 1 88 ? 11.651 -1.860 14.186 1.00 41.00 88 ALA A CA 1
ATOM 704 C C . ALA A 1 88 ? 11.695 -3.138 13.314 1.00 41.00 88 ALA A C 1
ATOM 706 O O . ALA A 1 88 ? 12.741 -3.766 13.244 1.00 41.00 88 ALA A O 1
ATOM 707 N N . SER A 1 89 ? 10.607 -3.515 12.619 1.00 42.62 89 SER A N 1
ATOM 708 C CA . SER A 1 89 ? 10.552 -4.760 11.830 1.00 42.62 89 SER A CA 1
ATOM 709 C C . SER A 1 89 ? 10.456 -4.608 10.306 1.00 42.62 89 SER A C 1
ATOM 711 O O . SER A 1 89 ? 10.621 -5.609 9.620 1.00 42.62 89 SER A O 1
ATOM 713 N N . MET A 1 90 ? 10.213 -3.412 9.743 1.00 49.78 90 MET A N 1
ATOM 714 C CA . MET A 1 90 ? 10.216 -3.238 8.269 1.00 49.78 90 MET A CA 1
ATOM 715 C C . MET A 1 90 ? 11.582 -2.812 7.709 1.00 49.78 90 MET A C 1
ATOM 717 O O . MET A 1 90 ? 11.790 -2.900 6.506 1.00 49.78 90 MET A O 1
ATOM 721 N N . MET A 1 91 ? 12.522 -2.403 8.568 1.00 44.97 91 MET A N 1
ATOM 722 C CA . MET A 1 91 ? 13.878 -2.007 8.164 1.00 44.97 91 MET A CA 1
ATOM 723 C C . MET A 1 91 ? 14.910 -3.144 8.286 1.00 44.97 91 MET A C 1
ATOM 725 O O . MET A 1 91 ? 16.057 -2.962 7.909 1.00 44.97 91 MET A O 1
ATOM 729 N N . SER A 1 92 ? 14.515 -4.326 8.778 1.00 38.41 92 SER A N 1
ATOM 730 C CA . SER A 1 92 ? 15.394 -5.507 8.881 1.00 38.41 92 SER A CA 1
ATOM 731 C C . SER A 1 92 ? 15.316 -6.449 7.673 1.00 38.41 92 SER A C 1
ATOM 733 O O . SER A 1 92 ? 15.642 -7.626 7.804 1.00 38.41 92 SER A O 1
ATOM 735 N N . TRP A 1 93 ? 14.868 -5.965 6.511 1.00 39.22 93 TRP A N 1
ATOM 736 C CA . TRP A 1 93 ? 14.944 -6.729 5.260 1.00 39.22 93 TRP A CA 1
ATOM 737 C C . TRP A 1 93 ? 15.165 -5.836 4.028 1.00 39.22 93 TRP A C 1
ATOM 739 O O . TRP A 1 93 ? 14.535 -6.022 2.990 1.00 39.22 93 TRP A O 1
ATOM 749 N N . PHE A 1 94 ? 16.057 -4.856 4.165 1.00 42.19 94 PHE A N 1
ATOM 750 C CA . PHE A 1 94 ? 16.847 -4.293 3.069 1.00 42.19 94 PHE A CA 1
ATOM 751 C C . PHE A 1 94 ? 18.307 -4.237 3.513 1.00 42.19 94 PHE A C 1
ATOM 753 O O . PHE A 1 94 ? 18.529 -4.014 4.726 1.00 42.19 94 PHE A O 1
#

Radius of gyration: 12.55 Å; chains: 1; bounding box: 32×17×32 Å

pLDDT: mean 74.21, std 14.6, range [36.69, 90.19]

Foldseek 3Di:
DDPLLVVLLVLLVVLLPDPQCVVDPQSNVLSVVLNVCSVVVNPNVVSLVSSLVSLVVVCVVVVNPDDPSSVVSNVVSVVCCVVPVVVPPVVVPD

InterPro domains:
  IPR015046 Lactococcin-A immunity protein-like [PF08951] (4-81)
  IPR023130 Ta0600-like superfamily [G3DSA:1.20.1440.50] (3-79)

Sequence (94 aa):
MDEKETKLFEAVSKAYSDKEVQADPELSDILFQAGKRLENNVDYKFVAIKLTQNIALYLISHEYKVPKSISELSSSMQKYGARYFGVASMMSWF

Organism: NCBI:txid1423734